Protein AF-A0A7C3K0J5-F1 (afdb_monomer)

Radius of gyration: 33.79 Å; Cα contacts (8 Å, |Δi|>4): 177; chains: 1; bounding box: 86×50×127 Å

Secondary structure (DSSP, 8-state):
-------------PPP---------PPPPP----PPP----SS---EEEEEEEEEEEEE-TTSBEEEEEEEEEEEEE----GGGGGS-HHHHHHHHHHHHHHHHHHHHHHHHHHHHHHHHHHHHTT-BHHHHHHHHHHHHHHHHHHHHHHHHHHTTTGGGT----TT-PPP------

Solvent-accessible surface area (backbone atoms only — not comparable to full-atom values): 11100 Å² total; per-residue (Å²): 139,88,82,86,82,87,87,84,83,87,78,88,77,79,76,85,85,74,85,75,88,80,77,77,88,69,84,77,76,84,79,87,77,67,85,80,79,90,82,80,75,100,74,69,71,65,46,33,21,69,43,77,68,37,71,51,68,43,60,45,101,83,45,28,23,49,63,53,48,73,46,63,48,74,49,74,49,71,76,80,65,86,66,46,84,81,44,50,70,54,48,38,51,49,51,48,53,19,52,52,28,41,52,51,47,26,50,48,34,27,50,52,39,54,53,45,56,61,48,43,41,61,71,54,40,69,33,45,59,88,51,43,65,61,53,49,52,51,48,56,46,55,48,50,53,56,48,52,51,51,32,65,74,24,58,69,29,43,80,62,47,40,55,79,76,84,79,64,59,66,80,80,78,80,78,82,129

pLDDT: mean 79.66, std 25.35, range [28.72, 98.56]

Sequence (177 aa):
MAAHARGPRRRRRRRASRQSDSPAAQPREPTRHGPAPLAEGPGSRARGGAENIQYDYSTNSRGIATPVEITAVLFTELPVWPARASQPPAVRQEWDRMLAALRAHENRHVQIARSRLSAMETALRGLPAGDFAAAWEEQMTALREAQDAYDDETDHGQNEGVSLDLSVVPEETEDEE

Structure (mmCIF, N/CA/C/O backbone):
data_AF-A0A7C3K0J5-F1
#
_entry.id   AF-A0A7C3K0J5-F1
#
loop_
_atom_site.group_PDB
_atom_site.id
_atom_site.type_symbol
_atom_site.label_atom_id
_atom_site.label_alt_id
_atom_site.label_comp_id
_atom_site.label_asym_id
_atom_site.label_entity_id
_atom_site.label_seq_id
_atom_site.pdbx_PDB_ins_code
_atom_site.Cartn_x
_atom_site.Cartn_y
_atom_site.Cartn_z
_atom_site.occupancy
_atom_site.B_iso_or_equiv
_atom_site.auth_seq_id
_atom_site.auth_comp_id
_atom_site.auth_asym_id
_atom_site.auth_atom_id
_atom_site.pdbx_PDB_model_num
ATOM 1 N N . MET A 1 1 ? 51.211 25.882 -80.554 1.00 41.12 1 MET A N 1
ATOM 2 C CA . MET A 1 1 ? 51.634 27.297 -80.634 1.00 41.12 1 MET A CA 1
ATOM 3 C C . MET A 1 1 ? 51.382 27.950 -79.287 1.00 41.12 1 MET A C 1
ATOM 5 O O . MET A 1 1 ? 50.313 27.765 -78.725 1.00 41.12 1 MET A O 1
ATOM 9 N N . ALA A 1 2 ? 52.420 28.577 -78.744 1.00 40.72 2 ALA A N 1
ATOM 10 C CA . ALA A 1 2 ? 52.528 29.073 -77.377 1.00 40.72 2 ALA A CA 1
ATOM 11 C C . ALA A 1 2 ? 52.082 30.538 -77.245 1.00 40.72 2 ALA A C 1
ATOM 13 O O . ALA A 1 2 ? 52.251 31.300 -78.190 1.00 40.72 2 ALA A O 1
ATOM 14 N N . ALA A 1 3 ? 51.667 30.941 -76.039 1.00 41.22 3 ALA A N 1
ATOM 15 C CA . ALA A 1 3 ? 52.059 32.227 -75.457 1.00 41.22 3 ALA A CA 1
ATOM 16 C C . ALA A 1 3 ? 51.957 32.197 -73.915 1.00 41.22 3 ALA A C 1
ATOM 18 O O . ALA A 1 3 ? 50.893 31.980 -73.340 1.00 41.22 3 ALA A O 1
ATOM 19 N N . HIS A 1 4 ? 53.109 32.408 -73.271 1.00 35.31 4 HIS A N 1
ATOM 20 C CA . HIS A 1 4 ? 53.315 32.807 -71.870 1.00 35.31 4 HIS A CA 1
ATOM 21 C C . HIS A 1 4 ? 52.676 34.198 -71.599 1.00 35.31 4 HIS A C 1
ATOM 23 O O . HIS A 1 4 ? 52.467 34.948 -72.541 1.00 35.31 4 HIS A O 1
ATOM 29 N N . ALA A 1 5 ? 52.368 34.658 -70.374 1.00 41.88 5 ALA A N 1
ATOM 30 C CA . ALA A 1 5 ? 53.316 34.875 -69.279 1.00 41.88 5 ALA A CA 1
ATOM 31 C C . ALA A 1 5 ? 52.679 35.378 -67.952 1.00 41.88 5 ALA A C 1
ATOM 33 O O . ALA A 1 5 ? 51.797 36.225 -67.958 1.00 41.88 5 ALA A O 1
ATOM 34 N N . ARG A 1 6 ? 53.298 34.924 -66.844 1.00 37.06 6 ARG A N 1
ATOM 35 C CA . ARG A 1 6 ? 53.686 35.626 -65.588 1.00 37.06 6 ARG A CA 1
ATOM 36 C C . ARG A 1 6 ? 52.613 36.232 -64.653 1.00 37.06 6 ARG A C 1
ATOM 38 O O . ARG A 1 6 ? 51.914 37.178 -64.976 1.00 37.06 6 ARG A O 1
ATOM 45 N N . GLY A 1 7 ? 52.612 35.730 -63.408 1.00 39.66 7 GLY A N 1
ATOM 46 C CA . GLY A 1 7 ? 51.862 36.263 -62.256 1.00 39.66 7 GLY A CA 1
ATOM 47 C C . GLY A 1 7 ? 52.508 37.473 -61.559 1.00 39.66 7 GLY A C 1
ATOM 48 O O . GLY A 1 7 ? 53.563 37.944 -61.985 1.00 39.66 7 GLY A O 1
ATOM 49 N N . PRO A 1 8 ? 51.936 37.920 -60.420 1.00 47.56 8 PRO A N 1
ATOM 50 C CA . PRO A 1 8 ? 52.692 37.788 -59.170 1.00 47.56 8 PRO A CA 1
ATOM 51 C C . PRO A 1 8 ? 51.873 37.445 -57.900 1.00 47.56 8 PRO A C 1
ATOM 53 O O . PRO A 1 8 ? 50.763 37.900 -57.661 1.00 47.56 8 PRO A O 1
ATOM 56 N N . ARG A 1 9 ? 52.533 36.638 -57.059 1.00 45.34 9 ARG A N 1
ATOM 57 C CA . ARG A 1 9 ? 52.664 36.659 -55.585 1.00 45.34 9 ARG A CA 1
ATOM 58 C C . ARG A 1 9 ? 51.489 37.114 -54.687 1.00 45.34 9 ARG A C 1
ATOM 60 O O . ARG A 1 9 ? 51.269 38.289 -54.436 1.00 45.34 9 ARG A O 1
ATOM 67 N N . ARG A 1 10 ? 50.946 36.098 -53.999 1.00 46.69 10 ARG A N 1
ATOM 68 C CA . ARG A 1 10 ? 50.694 35.981 -52.541 1.00 46.69 10 ARG A CA 1
ATOM 69 C C . ARG A 1 10 ? 50.080 37.193 -51.814 1.00 46.69 10 ARG A C 1
ATOM 71 O O . ARG A 1 10 ? 50.790 38.052 -51.305 1.00 46.69 10 ARG A O 1
ATOM 78 N N . ARG A 1 11 ? 48.787 37.074 -51.494 1.00 44.97 11 ARG A N 1
ATOM 79 C CA . ARG A 1 11 ? 48.241 37.516 -50.199 1.00 44.97 11 ARG A CA 1
ATOM 80 C C . ARG A 1 11 ? 47.653 36.315 -49.465 1.00 44.97 11 ARG A C 1
ATOM 82 O O . ARG A 1 11 ? 46.707 35.687 -49.928 1.00 44.97 11 ARG A O 1
ATOM 89 N N . ARG A 1 12 ? 48.259 35.984 -48.321 1.00 49.62 12 ARG A N 1
ATOM 90 C CA . ARG A 1 12 ? 47.748 35.008 -47.354 1.00 49.62 12 ARG A CA 1
ATOM 91 C C . ARG A 1 12 ? 46.368 35.477 -46.885 1.00 49.62 12 ARG A C 1
ATOM 93 O O . ARG A 1 12 ? 46.281 36.427 -46.115 1.00 49.62 12 ARG A O 1
ATOM 100 N N . ARG A 1 13 ? 45.298 34.810 -47.318 1.00 43.09 13 ARG A N 1
ATOM 101 C CA . ARG A 1 13 ? 44.004 34.885 -46.634 1.00 43.09 13 ARG A CA 1
ATOM 102 C C . ARG A 1 13 ? 44.042 33.870 -45.497 1.00 43.09 13 ARG A C 1
ATOM 104 O O . ARG A 1 13 ? 43.945 32.669 -45.731 1.00 43.09 13 ARG A O 1
ATOM 111 N N . ARG A 1 14 ? 44.270 34.357 -44.274 1.00 42.47 14 ARG A N 1
ATOM 112 C CA . ARG A 1 14 ? 44.006 33.583 -43.058 1.00 42.47 14 ARG A CA 1
ATOM 113 C C . ARG A 1 14 ? 42.511 33.272 -43.045 1.00 42.47 14 ARG A C 1
ATOM 115 O O . ARG A 1 14 ? 41.685 34.180 -43.071 1.00 42.47 14 ARG A O 1
ATOM 122 N N . ARG A 1 15 ? 42.199 31.981 -43.097 1.00 42.47 15 ARG A N 1
ATOM 123 C CA . ARG A 1 15 ? 40.854 31.429 -42.964 1.00 42.47 15 ARG A CA 1
ATOM 124 C C . ARG A 1 15 ? 40.365 31.754 -41.551 1.00 42.47 15 ARG A C 1
ATOM 126 O O . ARG A 1 15 ? 41.100 31.537 -40.591 1.00 42.47 15 ARG A O 1
ATOM 133 N N . ALA A 1 16 ? 39.166 32.313 -41.451 1.00 38.94 16 ALA A N 1
ATOM 134 C CA . ALA A 1 16 ? 38.479 32.510 -40.187 1.00 38.94 16 ALA A CA 1
ATOM 135 C C . ALA A 1 16 ? 38.228 31.139 -39.536 1.00 38.94 16 ALA A C 1
ATOM 137 O O . ALA A 1 16 ? 37.520 30.311 -40.113 1.00 38.94 16 ALA A O 1
ATOM 138 N N . SER A 1 17 ? 38.821 30.900 -38.364 1.00 40.28 17 SER A N 1
ATOM 139 C CA . SER A 1 17 ? 38.376 29.848 -37.450 1.00 40.28 17 SER A CA 1
ATOM 140 C C . SER A 1 17 ? 37.109 30.344 -36.765 1.00 40.28 17 SER A C 1
ATOM 142 O O . SER A 1 17 ? 37.147 31.276 -35.966 1.00 40.28 17 SER A O 1
ATOM 144 N N . ARG A 1 18 ? 35.982 29.742 -37.135 1.00 38.06 18 ARG A N 1
ATOM 145 C CA . ARG A 1 18 ? 34.737 29.768 -36.371 1.00 38.06 18 ARG A CA 1
ATOM 146 C C . ARG A 1 18 ? 34.776 28.624 -35.362 1.00 38.06 18 ARG A C 1
ATOM 148 O O . ARG A 1 18 ? 35.111 27.525 -35.784 1.00 38.06 18 ARG A O 1
ATOM 155 N N . GLN A 1 19 ? 34.338 28.930 -34.135 1.00 33.34 19 GLN A N 1
ATOM 156 C CA . GLN A 1 19 ? 33.714 28.035 -33.142 1.00 33.34 19 GLN A CA 1
ATOM 157 C C . GLN A 1 19 ? 34.581 26.843 -32.663 1.00 33.34 19 GLN A C 1
ATOM 159 O O . GLN A 1 19 ? 35.143 26.105 -33.454 1.00 33.34 19 GLN A O 1
ATOM 164 N N . SER A 1 20 ? 34.790 26.595 -31.372 1.00 34.25 20 SER A N 1
ATOM 165 C CA . SER A 1 20 ? 33.908 26.818 -30.227 1.00 34.25 20 SER A CA 1
ATOM 166 C C . SER A 1 20 ? 34.751 26.913 -28.959 1.00 34.25 20 SER A C 1
ATOM 168 O O . SER A 1 20 ? 35.630 26.080 -28.736 1.00 34.25 20 SER A O 1
ATOM 170 N N . ASP A 1 21 ? 34.448 27.903 -28.129 1.00 37.62 21 ASP A N 1
ATOM 171 C CA . ASP A 1 21 ? 34.752 27.869 -26.702 1.00 37.62 21 ASP A CA 1
ATOM 172 C C . ASP A 1 21 ? 34.154 26.581 -26.112 1.00 37.62 21 ASP A C 1
ATOM 174 O O . ASP A 1 21 ? 32.990 26.266 -26.373 1.00 37.62 21 ASP A O 1
ATOM 178 N N . SER A 1 22 ? 34.949 25.815 -25.367 1.00 40.41 22 SER A N 1
ATOM 179 C CA . SER A 1 22 ? 34.449 24.703 -24.555 1.00 40.41 22 SER A CA 1
ATOM 180 C C . SER A 1 22 ? 34.084 25.250 -23.180 1.00 40.41 22 SER A C 1
ATOM 182 O O . SER A 1 22 ? 34.998 25.549 -22.411 1.00 40.41 22 SER A O 1
ATOM 184 N N . PRO A 1 23 ? 32.800 25.366 -22.810 1.00 35.72 23 PRO A N 1
ATOM 185 C CA . PRO A 1 23 ? 32.460 25.456 -21.407 1.00 35.72 23 PRO A CA 1
ATOM 186 C C . PRO A 1 23 ? 32.609 24.066 -20.781 1.00 35.72 23 PRO A C 1
ATOM 188 O O . PRO A 1 23 ? 32.187 23.054 -21.345 1.00 35.72 23 PRO A O 1
ATOM 191 N N . ALA A 1 24 ? 33.250 24.043 -19.615 1.00 38.94 24 ALA A N 1
ATOM 192 C CA . ALA A 1 24 ? 33.389 22.888 -18.746 1.00 38.94 24 ALA A CA 1
ATOM 193 C C . ALA A 1 24 ? 32.076 22.092 -18.643 1.00 38.94 24 ALA A C 1
ATOM 195 O O . ALA A 1 24 ? 31.007 22.667 -18.426 1.00 38.94 24 ALA A O 1
ATOM 196 N N . ALA A 1 25 ? 32.167 20.767 -18.773 1.00 35.47 25 ALA A N 1
ATOM 197 C CA . ALA A 1 25 ? 31.068 19.871 -18.454 1.00 35.47 25 ALA A CA 1
ATOM 198 C C . ALA A 1 25 ? 30.779 19.977 -16.950 1.00 35.47 25 ALA A C 1
ATOM 200 O O . ALA A 1 25 ? 31.495 19.415 -16.124 1.00 35.47 25 ALA A O 1
ATOM 201 N N . GLN A 1 26 ? 29.757 20.754 -16.602 1.00 35.84 26 GLN A N 1
ATOM 202 C CA . GLN A 1 26 ? 29.168 20.744 -15.270 1.00 35.84 26 GLN A CA 1
ATOM 203 C C . GLN A 1 26 ? 28.413 19.416 -15.081 1.00 35.84 26 GLN A C 1
ATOM 205 O O . GLN A 1 26 ? 27.812 18.926 -16.047 1.00 35.84 26 GLN A O 1
ATOM 210 N N . PRO A 1 27 ? 28.438 18.811 -13.881 1.00 34.88 27 PRO A N 1
ATOM 211 C CA . PRO A 1 27 ? 27.634 17.631 -13.595 1.00 34.88 27 PRO A CA 1
ATOM 212 C C . PRO A 1 27 ? 26.155 17.988 -13.778 1.00 34.88 27 PRO A C 1
ATOM 214 O O . PRO A 1 27 ? 25.674 18.971 -13.217 1.00 34.88 27 PRO A O 1
ATOM 217 N N . ARG A 1 28 ? 25.451 17.227 -14.620 1.00 37.12 28 ARG A N 1
ATOM 218 C CA . ARG A 1 28 ? 24.012 17.407 -14.826 1.00 37.12 28 ARG A CA 1
ATOM 219 C C . ARG A 1 28 ? 23.288 16.939 -13.570 1.00 37.12 28 ARG A C 1
ATOM 221 O O . ARG A 1 28 ? 23.504 15.816 -13.125 1.00 37.12 28 ARG A O 1
ATOM 228 N N . GLU A 1 29 ? 22.467 17.818 -13.013 1.00 32.41 29 GLU A N 1
ATOM 229 C CA . GLU A 1 29 ? 21.593 17.527 -11.881 1.00 32.41 29 GLU A CA 1
ATOM 230 C C . GLU A 1 29 ? 20.663 16.338 -12.202 1.00 32.41 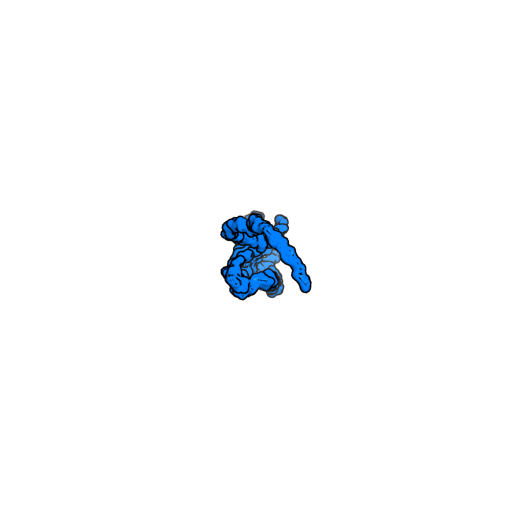29 GLU A C 1
ATOM 232 O O . GLU A 1 29 ? 20.193 16.229 -13.343 1.00 32.41 29 GLU A O 1
ATOM 237 N N . PRO A 1 30 ? 20.381 15.443 -11.234 1.00 35.28 30 PRO A N 1
ATOM 238 C CA . PRO A 1 30 ? 19.416 14.368 -11.428 1.00 35.28 30 PRO A CA 1
ATOM 239 C C . PRO A 1 30 ? 18.037 14.982 -11.679 1.00 35.28 30 PRO A C 1
ATOM 241 O O . PRO A 1 30 ? 17.509 15.755 -10.876 1.00 35.28 30 PRO A O 1
ATOM 244 N N . THR A 1 31 ? 17.466 14.681 -12.844 1.00 35.53 31 THR A N 1
ATOM 245 C CA . THR A 1 31 ? 16.148 15.184 -13.225 1.00 35.53 31 THR A CA 1
ATOM 246 C C . THR A 1 31 ? 15.093 14.393 -12.456 1.00 35.53 31 THR A C 1
ATOM 248 O O . THR A 1 31 ? 14.833 13.235 -12.765 1.00 35.53 31 THR A O 1
ATOM 251 N N . ARG A 1 32 ? 14.505 15.012 -11.426 1.00 33.41 32 ARG A N 1
ATOM 252 C CA . ARG A 1 32 ? 13.401 14.435 -10.649 1.00 33.41 32 ARG A CA 1
ATOM 253 C C . ARG A 1 32 ? 12.152 14.338 -11.527 1.00 33.41 32 ARG A C 1
ATOM 255 O O . ARG A 1 32 ? 11.532 15.353 -11.837 1.00 33.41 32 ARG A O 1
ATOM 262 N N . HIS A 1 33 ? 11.776 13.122 -11.902 1.00 36.66 33 HIS A N 1
ATOM 263 C CA . HIS A 1 33 ? 10.516 12.823 -12.576 1.00 36.66 33 HIS A CA 1
ATOM 264 C C . HIS A 1 33 ? 9.710 11.864 -11.694 1.00 36.66 33 HIS A C 1
ATOM 266 O O . HIS A 1 33 ? 9.935 10.661 -11.723 1.00 36.66 33 HIS A O 1
ATOM 272 N N . GLY A 1 34 ? 8.791 12.397 -10.888 1.00 31.36 34 GLY A N 1
ATOM 273 C CA . GLY A 1 34 ? 7.860 11.603 -10.084 1.00 31.36 34 GLY A CA 1
ATOM 274 C C . GLY A 1 34 ? 6.475 12.259 -10.070 1.00 31.36 34 GLY A C 1
ATOM 275 O O . GLY A 1 34 ? 6.407 13.489 -9.980 1.00 31.36 34 GLY A O 1
ATOM 276 N N . PRO A 1 35 ? 5.379 11.494 -10.216 1.00 37.28 35 PRO A N 1
ATOM 277 C CA . PRO A 1 35 ? 4.027 12.042 -10.175 1.00 37.28 35 PRO A CA 1
ATOM 278 C C . PRO A 1 35 ? 3.641 12.518 -8.763 1.00 37.28 35 PRO A C 1
ATOM 280 O O . PRO A 1 35 ? 4.130 12.007 -7.758 1.00 37.28 35 PRO A O 1
ATOM 283 N N . ALA A 1 36 ? 2.753 13.515 -8.705 1.00 31.11 36 ALA A N 1
ATOM 284 C CA . ALA A 1 36 ? 2.212 14.082 -7.471 1.00 31.11 36 ALA A CA 1
ATOM 285 C C . ALA A 1 36 ? 1.309 13.078 -6.716 1.00 31.11 36 ALA A C 1
ATOM 287 O O . ALA A 1 36 ? 0.621 12.286 -7.367 1.00 31.11 36 ALA A O 1
ATOM 288 N N . PRO A 1 37 ? 1.261 13.115 -5.369 1.00 38.16 37 PRO A N 1
ATOM 289 C CA . PRO A 1 37 ? 0.367 12.261 -4.596 1.00 38.16 37 PRO A CA 1
ATOM 290 C C . PRO A 1 37 ? -1.103 12.657 -4.806 1.00 38.16 37 PRO A C 1
ATOM 292 O O . PRO A 1 37 ? -1.454 13.838 -4.836 1.00 38.16 37 PRO A O 1
ATOM 295 N N . LEU A 1 38 ? -1.956 11.640 -4.945 1.00 34.22 38 LEU A N 1
ATOM 296 C CA . LEU A 1 38 ? -3.413 11.759 -4.965 1.00 34.22 38 LEU A CA 1
ATOM 297 C C . LEU A 1 38 ? -3.889 12.217 -3.577 1.00 34.22 38 LEU A C 1
ATOM 299 O O . LEU A 1 38 ? -3.802 11.458 -2.614 1.00 34.22 38 LEU A O 1
ATOM 303 N N . ALA A 1 39 ? -4.361 13.457 -3.472 1.00 32.09 39 ALA A N 1
ATOM 304 C CA . ALA A 1 39 ? -4.937 14.019 -2.253 1.00 32.09 39 ALA A CA 1
ATOM 305 C C . ALA A 1 39 ? -6.463 13.853 -2.262 1.00 32.09 39 ALA A C 1
ATOM 307 O O . ALA A 1 39 ? -7.103 14.338 -3.187 1.00 32.09 39 ALA A O 1
ATOM 308 N N . GLU A 1 40 ? -7.057 13.249 -1.227 1.00 37.81 40 GLU A N 1
ATOM 309 C CA . GLU A 1 40 ? -8.521 13.156 -1.090 1.00 37.81 40 GLU A CA 1
ATOM 310 C C . GLU A 1 40 ? -8.967 13.311 0.386 1.00 37.81 40 GLU A C 1
ATOM 312 O O . GLU A 1 40 ? -8.727 12.431 1.202 1.00 37.81 40 GLU A O 1
ATOM 317 N N . GLY A 1 41 ? -9.595 14.462 0.683 1.00 28.72 41 GLY A N 1
ATOM 318 C CA . GLY A 1 41 ? -10.701 14.772 1.624 1.00 28.72 41 GLY A CA 1
ATOM 319 C C . GLY A 1 41 ? -10.826 14.214 3.070 1.00 28.72 41 GLY A C 1
ATOM 320 O O . GLY A 1 41 ? -10.449 13.088 3.369 1.00 28.72 41 GLY A O 1
ATOM 321 N N . PRO A 1 42 ? -11.479 1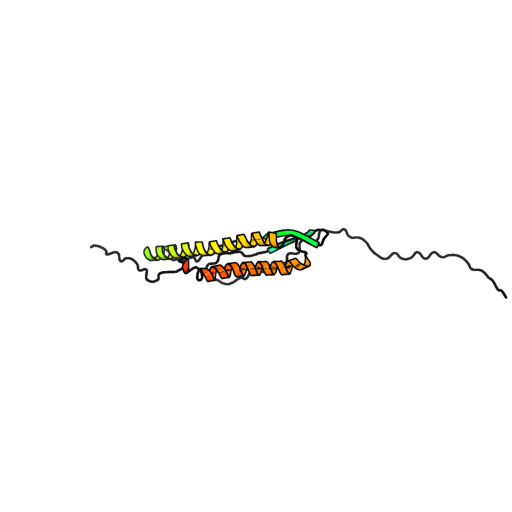4.968 3.992 1.00 35.81 42 PRO A N 1
ATOM 322 C CA . PRO A 1 42 ? -11.705 14.554 5.377 1.00 35.81 42 PRO A CA 1
ATOM 323 C C . PRO A 1 42 ? -12.861 13.548 5.481 1.00 35.81 42 PRO A C 1
ATOM 325 O O . PRO A 1 42 ? -14.039 13.901 5.500 1.00 35.81 42 PRO A O 1
ATOM 328 N N . GLY A 1 43 ? -12.479 12.280 5.561 1.00 41.72 43 GLY A N 1
ATOM 329 C CA . GLY A 1 43 ? -13.346 11.129 5.800 1.00 41.72 43 GLY A CA 1
ATOM 330 C C . GLY A 1 43 ? -12.563 9.826 5.661 1.00 41.72 43 GLY A C 1
ATOM 331 O O . GLY A 1 43 ? -13.099 8.865 5.114 1.00 41.72 43 GLY A O 1
ATOM 332 N N . SER A 1 44 ? -11.279 9.835 6.058 1.00 48.78 44 SER A N 1
ATOM 333 C CA . SER A 1 44 ? -10.309 8.790 5.724 1.00 48.78 44 SER A CA 1
ATOM 334 C C . SER A 1 44 ? -10.845 7.403 6.057 1.00 48.78 44 SER A C 1
ATOM 336 O O . SER A 1 44 ? -11.033 7.049 7.223 1.00 48.78 44 SER A O 1
ATOM 338 N N . ARG A 1 45 ? -11.054 6.608 5.003 1.00 66.19 45 ARG A N 1
ATOM 339 C CA . ARG A 1 45 ? -11.013 5.149 5.103 1.00 66.19 45 ARG A CA 1
ATOM 340 C C . ARG A 1 45 ? -9.649 4.776 5.689 1.00 66.19 45 ARG A C 1
ATOM 342 O O . ARG A 1 45 ? -8.665 5.459 5.401 1.00 66.19 45 ARG A O 1
ATOM 349 N N . ALA A 1 46 ? -9.598 3.736 6.519 1.00 82.06 46 ALA A N 1
ATOM 350 C CA . ALA A 1 46 ? -8.308 3.173 6.898 1.00 82.06 46 ALA A CA 1
ATOM 351 C C . ALA A 1 46 ? -7.520 2.793 5.643 1.00 82.06 46 ALA A C 1
ATOM 353 O O . ALA A 1 46 ? -8.107 2.446 4.615 1.00 82.06 46 ALA A O 1
ATOM 354 N N . ARG A 1 47 ? -6.202 2.963 5.726 1.00 91.88 47 ARG A N 1
ATOM 355 C CA . ARG A 1 47 ? -5.288 2.636 4.639 1.00 91.88 47 ARG A CA 1
ATOM 356 C C . ARG A 1 47 ? -3.900 2.360 5.186 1.00 91.88 47 ARG A C 1
ATOM 358 O O . ARG A 1 47 ? -3.327 3.188 5.892 1.00 91.88 47 ARG A O 1
ATOM 365 N N . GLY A 1 48 ? -3.320 1.248 4.779 1.00 93.62 48 GLY A N 1
ATOM 366 C CA . GLY A 1 48 ? -1.901 0.956 4.846 1.00 93.62 48 GLY A CA 1
ATOM 367 C C . GLY A 1 48 ? -1.301 0.852 3.451 1.00 93.62 48 GLY A C 1
ATOM 368 O O . GLY A 1 48 ? -2.000 0.604 2.475 1.00 93.62 48 GLY A O 1
ATOM 369 N N . GLY A 1 49 ? 0.009 1.049 3.342 1.00 96.62 49 GLY A N 1
ATOM 370 C CA . GLY A 1 49 ? 0.721 0.823 2.087 1.00 96.62 49 GLY A CA 1
ATOM 371 C C . GLY A 1 49 ? 1.951 1.703 1.929 1.00 96.62 49 GLY A C 1
ATOM 372 O O . GLY A 1 49 ? 2.711 1.919 2.878 1.00 96.62 49 GLY A O 1
ATOM 373 N N . ALA A 1 50 ? 2.161 2.175 0.701 1.00 97.12 50 ALA A N 1
ATOM 374 C CA . ALA A 1 50 ? 3.270 3.040 0.325 1.00 97.12 50 ALA A CA 1
ATOM 375 C C . ALA A 1 50 ? 2.797 4.222 -0.528 1.00 97.12 50 ALA A C 1
ATOM 377 O O . ALA A 1 50 ? 1.977 4.065 -1.429 1.00 97.12 50 ALA A O 1
ATOM 378 N N . GLU A 1 51 ? 3.360 5.398 -0.274 1.00 95.75 51 GLU A N 1
ATOM 379 C CA . GLU A 1 51 ? 3.118 6.621 -1.037 1.00 95.75 51 GLU A CA 1
ATOM 380 C C . GLU A 1 51 ? 4.431 7.343 -1.351 1.00 95.75 51 GLU A C 1
ATOM 382 O O . GLU A 1 51 ? 5.505 6.963 -0.875 1.00 95.75 51 GLU A O 1
ATOM 387 N N . ASN A 1 52 ? 4.346 8.399 -2.167 1.00 96.56 52 ASN A N 1
ATOM 388 C CA . ASN A 1 52 ? 5.501 9.194 -2.593 1.00 96.56 52 ASN A CA 1
ATOM 389 C C . ASN A 1 52 ? 6.634 8.329 -3.179 1.00 96.56 52 ASN A C 1
ATOM 391 O O . ASN A 1 52 ? 7.813 8.661 -3.034 1.00 96.56 52 ASN A O 1
ATOM 395 N N . ILE A 1 53 ? 6.248 7.220 -3.824 1.00 97.50 53 ILE A N 1
ATOM 396 C CA . ILE A 1 53 ? 7.148 6.241 -4.425 1.00 97.50 53 ILE A CA 1
ATOM 397 C C . ILE A 1 53 ? 7.865 6.904 -5.602 1.00 97.50 53 ILE A C 1
ATOM 399 O O . ILE A 1 53 ? 7.241 7.339 -6.570 1.00 97.50 53 ILE A O 1
ATOM 403 N N . GLN A 1 54 ? 9.182 6.980 -5.501 1.00 96.75 54 GLN A N 1
ATOM 404 C CA . GLN A 1 54 ? 10.072 7.613 -6.462 1.00 96.75 54 GLN A CA 1
ATOM 405 C C . GLN A 1 54 ? 11.244 6.685 -6.750 1.00 96.75 54 GLN A C 1
ATOM 407 O O . GLN A 1 54 ? 11.650 5.904 -5.887 1.00 96.75 54 GLN A O 1
ATOM 412 N N . TYR A 1 55 ? 11.816 6.818 -7.942 1.00 96.81 55 TYR A N 1
ATOM 413 C CA . TYR A 1 55 ? 13.074 6.179 -8.291 1.00 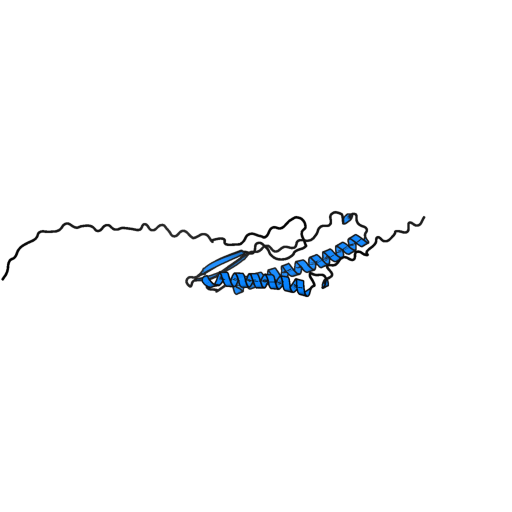96.81 55 TYR A CA 1
ATOM 414 C C . TYR A 1 55 ? 14.121 7.217 -8.690 1.00 96.81 55 TYR A C 1
ATOM 416 O O . TYR A 1 55 ? 13.793 8.294 -9.190 1.00 96.81 55 TYR A O 1
ATOM 424 N N . ASP A 1 56 ? 15.384 6.848 -8.520 1.00 96.88 56 ASP A N 1
ATOM 425 C CA . ASP A 1 56 ? 16.522 7.500 -9.156 1.00 96.88 56 ASP A CA 1
ATOM 426 C C . ASP A 1 56 ? 17.449 6.434 -9.748 1.00 96.88 56 ASP A C 1
ATOM 428 O O . ASP A 1 56 ? 17.541 5.313 -9.240 1.00 96.88 56 ASP A O 1
ATOM 432 N N . TYR A 1 57 ? 18.120 6.757 -10.850 1.00 97.56 57 TYR A N 1
ATOM 433 C CA . TYR A 1 57 ? 19.154 5.895 -11.407 1.00 97.56 57 TYR A CA 1
ATOM 434 C C . TYR A 1 57 ? 20.174 6.686 -12.222 1.00 97.56 57 TYR A C 1
ATOM 436 O O . TYR A 1 57 ? 19.886 7.723 -12.817 1.00 97.56 57 TYR A O 1
ATOM 444 N N . SER A 1 58 ? 21.381 6.131 -12.328 1.00 96.94 58 SER A N 1
ATOM 445 C CA . SER A 1 58 ? 22.379 6.585 -13.303 1.00 96.94 58 SER A CA 1
ATOM 446 C C . SER A 1 58 ? 22.699 5.479 -14.299 1.00 96.94 58 SER A C 1
ATOM 448 O O . SER A 1 58 ? 22.315 4.329 -14.099 1.00 96.94 58 SER A O 1
ATOM 450 N N . THR A 1 59 ? 23.385 5.808 -15.394 1.00 97.88 59 THR A N 1
ATOM 451 C CA . THR A 1 59 ? 23.784 4.812 -16.394 1.00 97.88 59 THR A CA 1
ATOM 452 C C . THR A 1 59 ? 25.293 4.656 -16.455 1.00 97.88 59 THR A C 1
ATOM 454 O O . THR A 1 59 ? 26.043 5.625 -16.349 1.00 97.88 59 THR A O 1
ATOM 457 N N . ASN A 1 60 ? 25.754 3.423 -16.661 1.00 96.88 60 ASN 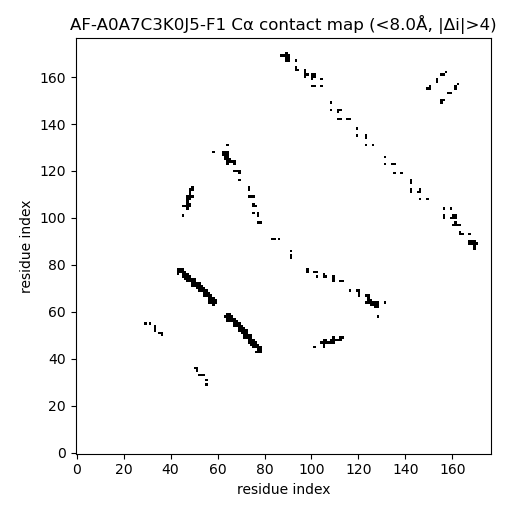A N 1
ATOM 458 C CA . ASN A 1 60 ? 27.152 3.186 -17.010 1.00 96.88 60 ASN A CA 1
ATOM 459 C C . ASN A 1 60 ? 27.424 3.531 -18.490 1.00 96.88 60 ASN A C 1
ATOM 461 O O . ASN A 1 60 ? 26.520 3.881 -19.248 1.00 96.88 60 ASN A O 1
ATOM 465 N N . SER A 1 61 ? 28.673 3.374 -18.940 1.00 96.44 61 SER A N 1
ATOM 466 C CA . SER A 1 61 ? 29.096 3.684 -20.320 1.00 96.44 61 SER A CA 1
ATOM 467 C C . SER A 1 61 ? 28.372 2.895 -21.421 1.00 96.44 61 SER A C 1
ATOM 469 O O . SER A 1 61 ? 28.490 3.246 -22.593 1.00 96.44 61 SER A O 1
ATOM 471 N N . ARG A 1 62 ? 27.625 1.842 -21.068 1.00 96.06 62 ARG A N 1
ATOM 472 C CA . ARG A 1 62 ? 26.800 1.042 -21.984 1.00 96.06 62 ARG A CA 1
ATOM 473 C C . ARG A 1 62 ? 25.322 1.451 -21.974 1.00 96.06 62 ARG A C 1
ATOM 475 O O . ARG A 1 62 ? 24.516 0.763 -22.587 1.00 96.06 62 ARG A O 1
ATOM 482 N N . GLY A 1 63 ? 24.954 2.531 -21.279 1.00 96.81 63 GLY A N 1
ATOM 483 C CA . GLY A 1 63 ? 23.563 2.987 -21.171 1.00 96.81 63 GLY A CA 1
ATOM 484 C C . GLY A 1 63 ? 22.694 2.111 -20.262 1.00 96.81 63 GLY A C 1
ATOM 485 O O . GLY A 1 63 ? 21.472 2.122 -20.387 1.00 96.81 63 GLY A O 1
ATOM 486 N N . ILE A 1 64 ? 23.319 1.338 -19.370 1.00 97.81 64 ILE A N 1
ATOM 487 C CA . ILE A 1 64 ? 22.643 0.420 -18.448 1.00 97.81 64 ILE A CA 1
ATOM 488 C C . ILE A 1 64 ? 22.444 1.094 -17.091 1.00 97.81 64 ILE A C 1
ATOM 490 O O . ILE A 1 64 ? 23.419 1.608 -16.537 1.00 97.81 64 ILE A O 1
ATOM 494 N N . ALA A 1 65 ? 21.223 1.046 -16.555 1.00 97.25 65 ALA A N 1
ATOM 495 C CA . ALA A 1 65 ? 20.828 1.621 -15.274 1.00 97.25 65 ALA A CA 1
ATOM 496 C C . ALA A 1 65 ? 21.522 0.918 -14.092 1.00 97.25 65 ALA A C 1
ATOM 498 O O . ALA A 1 65 ? 21.271 -0.256 -13.808 1.00 97.25 65 ALA A O 1
ATOM 499 N N . THR A 1 66 ? 22.439 1.626 -13.428 1.00 96.50 66 THR A N 1
ATOM 500 C CA . THR A 1 66 ? 23.124 1.200 -12.201 1.00 96.50 66 THR A CA 1
ATOM 501 C C . THR A 1 66 ? 23.909 2.373 -11.570 1.00 96.50 66 THR A C 1
ATOM 503 O O . THR A 1 66 ? 24.751 2.950 -12.259 1.00 96.50 66 THR A O 1
ATOM 506 N N . PRO A 1 67 ? 23.740 2.693 -10.267 1.00 95.44 67 PRO A N 1
ATOM 507 C CA . PRO A 1 67 ? 22.763 2.121 -9.335 1.00 95.44 67 PRO A CA 1
ATOM 508 C C . PRO A 1 67 ? 21.327 2.556 -9.656 1.00 95.44 67 PRO A C 1
ATOM 510 O O . PRO A 1 67 ? 21.120 3.495 -10.423 1.00 95.44 67 PRO A O 1
ATOM 513 N N . VAL A 1 68 ? 20.371 1.833 -9.075 1.00 97.31 68 VAL A N 1
ATOM 514 C CA . VAL A 1 68 ? 18.945 2.174 -9.031 1.00 97.31 68 VAL A CA 1
ATOM 515 C C . VAL A 1 68 ? 18.578 2.307 -7.562 1.00 97.31 68 VAL A C 1
ATOM 517 O O . VAL A 1 68 ? 18.938 1.434 -6.775 1.00 97.31 68 VAL A O 1
ATOM 520 N N . GLU A 1 69 ? 17.887 3.379 -7.207 1.00 97.00 69 GLU A N 1
ATOM 521 C CA . GLU A 1 69 ? 17.406 3.654 -5.858 1.00 97.00 69 GLU A CA 1
ATOM 522 C C . GLU A 1 69 ? 15.895 3.861 -5.902 1.00 97.00 69 GLU A C 1
ATOM 524 O O . GLU A 1 69 ? 15.384 4.533 -6.797 1.00 97.00 69 GLU A O 1
ATOM 529 N N . ILE A 1 70 ? 15.175 3.291 -4.934 1.00 97.44 70 ILE A N 1
ATOM 530 C CA . ILE A 1 70 ? 13.731 3.477 -4.775 1.00 97.44 70 ILE A CA 1
ATOM 531 C C . ILE A 1 70 ? 13.476 4.052 -3.390 1.00 97.44 70 ILE A C 1
ATOM 533 O O . ILE A 1 70 ? 13.902 3.492 -2.382 1.00 97.44 70 ILE A O 1
ATOM 537 N N . THR A 1 71 ? 12.761 5.171 -3.340 1.00 97.62 71 THR A N 1
ATOM 538 C CA . THR A 1 71 ? 12.360 5.830 -2.096 1.00 97.62 71 THR A CA 1
ATOM 539 C C . THR A 1 71 ? 10.844 5.862 -2.007 1.00 97.62 71 THR A C 1
ATOM 541 O O . THR A 1 71 ? 10.175 6.190 -2.980 1.00 97.62 71 THR A O 1
ATOM 544 N N . ALA A 1 72 ? 10.297 5.539 -0.839 1.00 97.75 72 ALA A N 1
ATOM 545 C CA . ALA A 1 72 ? 8.866 5.600 -0.570 1.00 97.75 72 ALA A CA 1
ATOM 546 C C . ALA A 1 72 ? 8.611 5.903 0.910 1.00 97.75 72 ALA A C 1
ATOM 548 O O . ALA A 1 72 ? 9.450 5.608 1.766 1.00 97.75 72 ALA A O 1
ATOM 549 N N . VAL A 1 73 ? 7.431 6.437 1.213 1.00 98.00 73 VAL A N 1
ATOM 550 C CA . VAL A 1 73 ? 6.915 6.550 2.580 1.00 98.00 73 VAL A CA 1
ATOM 551 C C . VAL A 1 73 ? 5.969 5.383 2.821 1.00 98.00 73 VAL A C 1
ATOM 553 O O . VAL A 1 73 ? 4.985 5.226 2.105 1.00 98.00 73 VAL A O 1
ATOM 556 N N . LEU A 1 74 ? 6.273 4.554 3.819 1.00 97.62 74 LEU A N 1
ATOM 557 C CA . LEU A 1 74 ? 5.370 3.504 4.285 1.00 97.62 74 LEU A CA 1
ATOM 558 C C . LEU A 1 74 ? 4.494 4.053 5.406 1.00 97.62 74 LEU A C 1
ATOM 560 O O . LEU A 1 74 ? 5.017 4.690 6.323 1.00 97.62 74 LEU A O 1
ATOM 564 N N . PHE A 1 75 ? 3.194 3.781 5.361 1.00 96.75 75 PHE A N 1
ATOM 565 C CA . PHE A 1 75 ? 2.243 4.367 6.302 1.00 96.75 75 PHE A CA 1
ATOM 566 C C . PHE A 1 75 ? 1.100 3.414 6.651 1.00 96.75 75 PHE A C 1
ATOM 568 O O . PHE A 1 75 ? 0.784 2.506 5.887 1.00 96.75 75 PHE A O 1
ATOM 575 N N . THR A 1 76 ? 0.481 3.680 7.803 1.00 96.38 76 THR A N 1
ATOM 576 C CA . THR A 1 76 ? -0.775 3.078 8.258 1.00 96.38 76 THR A CA 1
ATOM 577 C C . THR A 1 76 ? -1.626 4.177 8.888 1.00 96.38 76 THR A C 1
ATOM 579 O O . THR A 1 76 ? -1.254 4.736 9.922 1.00 96.38 76 THR A O 1
ATOM 582 N N . GLU A 1 77 ? -2.772 4.465 8.289 1.00 94.75 77 GLU A N 1
ATOM 583 C CA . GLU A 1 77 ? -3.786 5.393 8.775 1.00 94.75 77 GLU A CA 1
ATOM 584 C C . GLU A 1 77 ? -5.004 4.615 9.265 1.00 94.75 77 GLU A C 1
ATOM 586 O O . GLU A 1 77 ? -5.469 3.679 8.616 1.00 94.75 77 GLU A O 1
ATOM 591 N N . LEU A 1 78 ? -5.524 4.997 10.430 1.00 94.69 78 LEU A N 1
ATOM 592 C CA . LEU A 1 78 ? -6.637 4.313 11.083 1.00 94.69 78 LEU A CA 1
ATOM 593 C C . LEU A 1 78 ? -7.697 5.315 11.529 1.00 94.69 78 LEU A C 1
ATOM 595 O O . LEU A 1 78 ? -7.354 6.451 11.876 1.00 94.69 78 LEU A O 1
ATOM 599 N N . PRO A 1 79 ? -8.973 4.899 11.587 1.00 92.19 79 PRO A N 1
ATOM 600 C CA . PRO A 1 79 ? -10.039 5.758 12.052 1.00 92.19 79 PRO A CA 1
ATOM 601 C C . PRO A 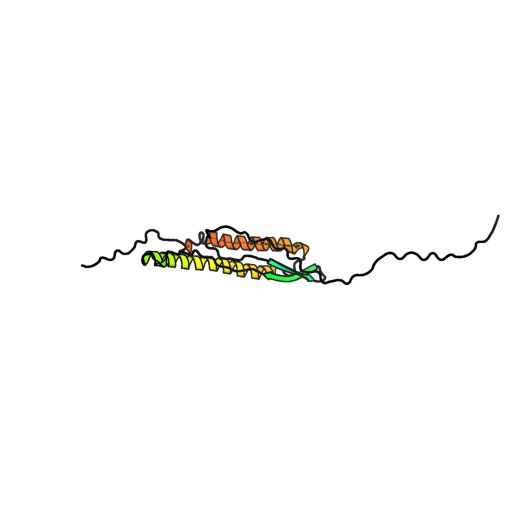1 79 ? -9.843 6.095 13.527 1.00 92.19 79 PRO A C 1
ATOM 603 O O . PRO A 1 79 ? -9.491 5.256 14.361 1.00 92.19 79 PRO A O 1
ATOM 606 N N . VAL A 1 80 ? -10.138 7.346 13.855 1.00 90.81 80 VAL A N 1
ATOM 607 C CA . VAL A 1 80 ? -10.216 7.821 15.230 1.00 90.81 80 VAL A CA 1
ATOM 608 C C . VAL A 1 80 ? -11.681 8.035 15.561 1.00 90.81 80 VAL A C 1
ATOM 610 O O . VAL A 1 80 ? -12.396 8.703 14.818 1.00 90.81 80 VAL A O 1
ATOM 613 N N . TRP A 1 81 ? -12.117 7.510 16.705 1.00 92.69 81 TRP A N 1
ATOM 614 C CA . TRP A 1 81 ? -13.436 7.792 17.259 1.00 92.69 81 TRP A CA 1
ATOM 615 C C . TRP A 1 81 ? -13.295 8.663 18.517 1.00 92.69 81 TRP A C 1
ATOM 617 O O . TRP A 1 81 ? -13.048 8.133 19.602 1.00 92.69 81 TRP A O 1
ATOM 627 N N . PRO A 1 82 ? -13.429 10.003 18.415 1.00 92.62 82 PRO A N 1
ATOM 628 C CA . PRO A 1 82 ? -13.173 10.907 19.542 1.00 92.62 82 PRO A CA 1
ATOM 629 C C . PRO A 1 82 ? -14.052 10.629 20.767 1.00 92.62 82 PRO A C 1
ATOM 631 O O . PRO A 1 82 ? -13.584 10.699 21.900 1.00 92.62 82 PRO A O 1
ATOM 634 N N . ALA A 1 83 ? -15.314 10.253 20.541 1.00 91.69 83 ALA A N 1
ATOM 635 C CA . ALA A 1 83 ? -16.271 9.942 21.599 1.00 91.69 83 ALA A CA 1
ATOM 636 C C . ALA A 1 83 ? -16.139 8.511 22.149 1.00 91.69 83 ALA A C 1
ATOM 638 O O . ALA A 1 83 ? -16.936 8.125 22.998 1.00 91.69 83 ALA A O 1
ATOM 639 N N . ARG A 1 84 ? -15.148 7.717 21.711 1.00 91.81 84 ARG A N 1
ATOM 640 C CA . ARG A 1 84 ? -14.940 6.336 22.181 1.00 91.81 84 ARG A CA 1
ATOM 641 C C . ARG A 1 84 ? -14.848 6.256 23.703 1.00 91.81 84 ARG A C 1
ATOM 643 O O . ARG A 1 84 ? -15.420 5.360 24.307 1.00 91.81 84 ARG A O 1
ATOM 650 N N . ALA A 1 85 ? -14.128 7.181 24.340 1.00 91.88 85 ALA A N 1
ATOM 651 C CA . ALA A 1 85 ? -13.897 7.131 25.785 1.00 91.88 85 ALA A CA 1
ATOM 652 C C . ALA A 1 85 ? -15.194 7.224 26.609 1.00 91.88 85 ALA A C 1
ATOM 654 O O . ALA A 1 85 ? -15.261 6.611 27.675 1.00 91.88 85 ALA A O 1
ATOM 655 N N . SER A 1 86 ? -16.210 7.929 26.097 1.00 93.44 86 SER A N 1
ATOM 656 C CA . SER A 1 86 ? -17.512 8.109 26.746 1.00 93.44 86 SER A CA 1
ATOM 657 C C . SER A 1 86 ? -18.528 7.012 26.418 1.00 93.44 86 SER A C 1
ATOM 659 O O . SER A 1 86 ? -19.674 7.121 26.838 1.00 93.44 86 SER A O 1
ATOM 661 N N . GLN A 1 87 ? -18.153 5.991 25.642 1.00 92.69 87 GLN A N 1
ATOM 662 C CA . GLN A 1 87 ? -19.062 4.898 25.296 1.00 92.69 87 GLN A CA 1
ATOM 663 C C . GLN A 1 87 ? -19.135 3.839 26.402 1.00 92.69 87 GLN A C 1
ATOM 665 O O . GLN A 1 87 ? -18.163 3.669 27.151 1.00 92.69 87 GLN A O 1
ATOM 670 N N . PRO A 1 88 ? -20.243 3.075 26.462 1.00 93.75 88 PRO A N 1
ATOM 671 C CA . PRO A 1 88 ? -20.366 1.908 27.327 1.00 93.75 88 PRO A CA 1
ATOM 672 C C . PRO A 1 88 ? -19.201 0.918 27.147 1.00 93.75 88 PRO A C 1
ATOM 674 O O . PRO A 1 88 ? -18.691 0.778 26.030 1.00 93.75 88 PRO A O 1
ATOM 677 N N . PRO A 1 89 ? -18.775 0.198 28.205 1.00 94.19 89 PRO A N 1
ATOM 678 C CA . PRO A 1 89 ? -17.631 -0.712 28.141 1.00 94.19 89 PRO A CA 1
ATOM 679 C C . PRO A 1 89 ? -17.690 -1.724 26.990 1.00 94.19 89 PRO A C 1
ATOM 681 O O . PRO A 1 89 ? -16.706 -1.839 26.261 1.00 94.19 89 PRO A O 1
ATOM 684 N N . ALA A 1 90 ? -18.839 -2.375 26.785 1.00 91.12 90 ALA A N 1
ATOM 685 C CA . ALA A 1 90 ? -19.031 -3.368 25.727 1.00 91.12 90 ALA A CA 1
ATOM 686 C C . ALA A 1 90 ? -18.831 -2.769 24.320 1.00 91.12 90 ALA A C 1
ATOM 688 O O . ALA A 1 90 ? -18.092 -3.313 23.504 1.00 91.12 90 ALA A O 1
ATOM 689 N N . VAL A 1 91 ? -19.382 -1.577 24.069 1.00 93.06 91 VAL A N 1
ATOM 690 C CA . VAL A 1 91 ? -19.230 -0.856 22.792 1.00 93.06 91 VAL A CA 1
ATOM 691 C C . VAL A 1 91 ? -17.771 -0.465 22.536 1.00 93.06 91 VAL A C 1
ATOM 693 O O . VAL A 1 91 ? -17.277 -0.575 21.414 1.00 93.06 91 VAL A O 1
ATOM 696 N N . ARG A 1 92 ? -17.042 -0.027 23.574 1.00 94.50 92 ARG A N 1
ATOM 697 C CA . ARG A 1 92 ? -15.605 0.282 23.444 1.00 94.50 92 ARG A CA 1
ATOM 698 C C . ARG A 1 92 ? -14.792 -0.956 23.101 1.00 94.50 92 ARG A C 1
ATOM 700 O O . ARG A 1 92 ? -13.894 -0.866 22.271 1.00 94.50 92 ARG A O 1
ATOM 707 N N . GLN A 1 93 ? -15.096 -2.077 23.750 1.00 95.62 93 GLN A N 1
ATOM 708 C CA . GLN A 1 93 ? -14.401 -3.338 23.525 1.00 95.62 93 GLN A CA 1
ATOM 709 C C . GLN A 1 93 ? -14.608 -3.835 22.094 1.00 95.62 93 GLN A C 1
ATOM 711 O O . GLN A 1 93 ? -13.647 -4.257 21.455 1.00 95.62 93 GLN A O 1
ATOM 716 N N . GLU A 1 94 ? -15.829 -3.730 21.576 1.00 94.94 94 GLU A N 1
ATOM 717 C CA . GLU A 1 94 ? -16.130 -4.117 20.201 1.00 94.94 94 GLU A CA 1
ATOM 718 C C . GLU A 1 94 ? -15.410 -3.225 19.180 1.00 94.94 94 GLU A C 1
ATOM 720 O O . GLU A 1 94 ? -14.767 -3.719 18.251 1.00 94.94 94 GLU A O 1
ATOM 725 N N . TRP A 1 95 ? -15.410 -1.906 19.403 1.00 95.44 95 TRP A N 1
ATOM 726 C CA . TRP A 1 95 ? -14.619 -0.985 18.587 1.00 95.44 95 TRP A CA 1
ATOM 727 C C . TRP A 1 95 ? -13.121 -1.313 18.619 1.00 95.44 95 TRP A C 1
ATOM 729 O O . TRP A 1 95 ? -12.471 -1.305 17.577 1.00 95.44 95 TRP A O 1
ATOM 739 N N . ASP A 1 96 ? -12.559 -1.610 19.793 1.00 96.19 96 ASP A N 1
ATOM 740 C CA . ASP A 1 96 ?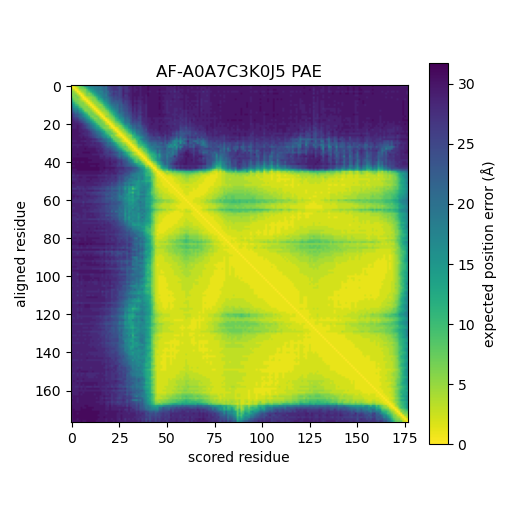 -11.140 -1.957 19.930 1.00 96.19 96 ASP A CA 1
ATOM 741 C C . ASP A 1 96 ? -10.782 -3.252 19.217 1.00 96.19 96 ASP A C 1
ATOM 743 O O . ASP A 1 96 ? -9.727 -3.329 18.585 1.00 96.19 96 ASP A O 1
ATOM 747 N N . ARG A 1 97 ? -11.654 -4.260 19.316 1.00 97.56 97 ARG A N 1
ATOM 748 C CA . ARG A 1 97 ? -11.499 -5.538 18.623 1.00 97.56 97 ARG A CA 1
ATOM 749 C C . ARG A 1 97 ? -11.433 -5.307 17.115 1.00 97.56 97 ARG A C 1
ATOM 751 O O . ARG A 1 97 ? -10.482 -5.764 16.478 1.00 97.56 97 ARG A O 1
ATOM 758 N N . MET A 1 98 ? -12.393 -4.563 16.563 1.00 96.94 98 MET A N 1
ATOM 759 C CA . MET A 1 98 ? -12.409 -4.218 15.142 1.00 96.94 98 MET A CA 1
ATOM 760 C C . MET A 1 98 ? -11.179 -3.391 14.749 1.00 96.94 98 MET A C 1
ATOM 762 O O . MET A 1 98 ? -10.505 -3.722 13.779 1.00 96.94 98 MET A O 1
ATOM 766 N N . LEU A 1 99 ? -10.823 -2.358 15.521 1.00 96.69 99 LEU A N 1
ATOM 767 C CA . LEU A 1 99 ? -9.675 -1.495 15.223 1.00 96.69 99 LEU A CA 1
ATOM 768 C C . LEU A 1 99 ? -8.343 -2.263 15.261 1.00 96.69 99 LEU A C 1
ATOM 770 O O . LEU A 1 99 ? -7.428 -1.954 14.496 1.00 96.69 99 LEU A O 1
ATOM 774 N N . ALA A 1 100 ? -8.216 -3.257 16.144 1.00 97.75 100 ALA A N 1
ATOM 775 C CA . ALA A 1 100 ? -7.057 -4.141 16.193 1.00 97.75 100 ALA A CA 1
ATOM 776 C C . ALA A 1 100 ? -6.966 -5.031 14.943 1.00 97.75 100 ALA A C 1
ATOM 778 O O . ALA A 1 100 ? -5.880 -5.138 14.369 1.00 97.75 100 ALA A O 1
ATOM 779 N N . ALA A 1 101 ? -8.089 -5.608 14.499 1.00 97.75 101 ALA A N 1
ATOM 780 C CA . ALA A 1 101 ? -8.160 -6.361 13.247 1.00 97.75 101 ALA A CA 1
ATOM 781 C C . ALA A 1 101 ? -7.812 -5.470 12.044 1.00 97.75 101 ALA A C 1
ATOM 783 O O . ALA A 1 101 ? -6.943 -5.815 11.248 1.00 97.75 101 ALA A O 1
ATOM 784 N N . LEU A 1 102 ? -8.383 -4.265 11.984 1.00 96.81 102 LEU A N 1
ATOM 785 C CA . LEU A 1 102 ? -8.122 -3.301 10.918 1.00 96.81 102 LEU A CA 1
ATOM 786 C C . LEU A 1 102 ? -6.648 -2.899 10.866 1.00 96.81 102 LEU A C 1
ATOM 788 O O . LEU A 1 102 ? -6.029 -2.898 9.811 1.00 96.81 102 LEU A O 1
ATOM 792 N N . ARG A 1 103 ? -6.027 -2.636 12.020 1.00 97.75 103 ARG A N 1
ATOM 793 C CA . ARG A 1 103 ? -4.584 -2.375 12.088 1.00 97.75 103 ARG A CA 1
ATOM 794 C C . ARG A 1 103 ? -3.762 -3.541 11.539 1.00 97.75 103 ARG A C 1
ATOM 796 O O . ARG A 1 103 ? -2.735 -3.296 10.908 1.00 97.75 103 ARG A O 1
ATOM 803 N N . ALA A 1 104 ? -4.148 -4.781 11.831 1.00 98.19 104 ALA A N 1
ATOM 804 C CA . ALA A 1 104 ? -3.448 -5.952 11.317 1.00 98.19 104 ALA A CA 1
ATOM 805 C C . ALA A 1 104 ? -3.562 -6.038 9.787 1.00 98.19 104 ALA A C 1
ATOM 807 O O . ALA A 1 104 ? -2.531 -6.200 9.131 1.00 98.19 104 ALA A O 1
ATOM 808 N N . HIS A 1 105 ? -4.766 -5.821 9.252 1.00 98.00 105 HIS A N 1
ATOM 809 C CA . HIS A 1 105 ? -5.047 -5.757 7.819 1.00 98.00 105 HIS A CA 1
ATOM 810 C C . HIS A 1 105 ? -4.191 -4.686 7.116 1.00 98.00 105 HIS A C 1
ATOM 812 O O . HIS A 1 105 ? -3.378 -4.993 6.242 1.00 98.00 105 HIS A O 1
ATOM 818 N N . GLU A 1 106 ? -4.225 -3.437 7.592 1.00 97.94 106 GLU A N 1
ATOM 819 C CA . GLU A 1 106 ? -3.434 -2.357 6.983 1.00 97.94 106 GLU A CA 1
ATOM 820 C C . GLU A 1 106 ? -1.916 -2.586 7.101 1.00 97.94 106 GLU A C 1
ATOM 822 O O . GLU A 1 106 ? -1.134 -2.258 6.205 1.00 97.94 106 GLU A O 1
ATOM 827 N N . ASN A 1 107 ? -1.452 -3.198 8.194 1.00 98.31 107 ASN A N 1
ATOM 828 C CA . ASN A 1 107 ? -0.041 -3.557 8.328 1.00 98.31 107 ASN A CA 1
ATOM 829 C C . ASN A 1 107 ? 0.386 -4.627 7.318 1.00 98.31 107 ASN A C 1
ATOM 831 O O . ASN A 1 107 ? 1.563 -4.674 6.942 1.00 98.31 107 ASN A O 1
ATOM 835 N N . ARG A 1 108 ? -0.530 -5.491 6.874 1.00 98.44 108 ARG A N 1
ATOM 836 C CA . ARG A 1 108 ? -0.235 -6.472 5.833 1.00 98.44 108 ARG A CA 1
ATOM 837 C C . ARG A 1 108 ? -0.079 -5.797 4.470 1.00 98.44 108 ARG A C 1
ATOM 839 O O . ARG A 1 108 ? 0.892 -6.121 3.780 1.00 98.44 108 ARG A O 1
ATOM 846 N N . HIS A 1 109 ? -0.890 -4.785 4.153 1.00 98.56 109 HIS A N 1
ATOM 847 C CA . HIS A 1 109 ? -0.674 -3.912 2.988 1.00 98.56 109 HIS A CA 1
ATOM 848 C C . HIS A 1 109 ? 0.714 -3.266 2.998 1.00 98.56 109 HIS A C 1
ATOM 850 O O . HIS A 1 109 ? 1.452 -3.365 2.013 1.00 98.56 109 HIS A O 1
ATOM 856 N N . VAL A 1 110 ? 1.145 -2.718 4.141 1.00 98.56 110 VAL A N 1
ATOM 857 C CA . VAL A 1 110 ? 2.506 -2.168 4.311 1.00 98.56 110 VAL A CA 1
ATOM 858 C C . VAL A 1 110 ? 3.593 -3.216 4.056 1.00 98.56 110 VAL A C 1
ATOM 860 O O . VAL A 1 110 ? 4.619 -2.918 3.437 1.00 98.56 110 VAL A O 1
ATOM 863 N N . GLN A 1 111 ? 3.405 -4.452 4.527 1.00 98.56 111 GLN A N 1
ATOM 864 C CA . GLN A 1 111 ? 4.368 -5.534 4.305 1.00 98.56 111 GLN A CA 1
ATOM 865 C C . GLN A 1 111 ? 4.462 -5.926 2.827 1.00 98.56 111 GLN A C 1
ATOM 867 O O . GLN A 1 111 ? 5.572 -6.120 2.324 1.00 98.56 111 GLN A O 1
ATOM 872 N N . ILE A 1 112 ? 3.324 -6.019 2.132 1.00 98.44 112 ILE A N 1
ATOM 873 C CA . ILE A 1 112 ? 3.276 -6.273 0.687 1.00 98.44 112 ILE A CA 1
ATOM 874 C C . ILE A 1 112 ? 4.018 -5.154 -0.048 1.00 98.44 112 ILE A C 1
ATOM 876 O O . ILE A 1 112 ? 4.928 -5.444 -0.828 1.00 98.44 112 ILE A O 1
ATOM 880 N N . ALA A 1 113 ? 3.716 -3.890 0.263 1.00 98.12 113 ALA A N 1
ATOM 881 C CA . ALA A 1 113 ? 4.362 -2.744 -0.362 1.00 98.12 113 ALA A CA 1
ATOM 882 C C . ALA A 1 113 ? 5.882 -2.753 -0.145 1.00 98.12 113 ALA A C 1
ATOM 884 O O . ALA A 1 113 ? 6.646 -2.665 -1.105 1.00 98.12 113 ALA A O 1
ATOM 885 N N . ARG A 1 114 ? 6.343 -2.963 1.096 1.00 97.88 114 ARG A N 1
ATOM 886 C CA . ARG A 1 114 ? 7.774 -3.075 1.421 1.00 97.88 114 ARG A CA 1
ATOM 887 C C . ARG A 1 114 ? 8.461 -4.191 0.631 1.00 97.88 114 ARG A C 1
ATOM 889 O O . ARG A 1 114 ? 9.543 -3.976 0.088 1.00 97.88 114 ARG A O 1
ATOM 896 N N . SER A 1 115 ? 7.854 -5.377 0.584 1.00 97.62 115 SER A N 1
ATOM 897 C CA . SER A 1 115 ? 8.422 -6.531 -0.120 1.00 97.62 115 SER A CA 1
ATOM 898 C C . SER A 1 115 ? 8.525 -6.275 -1.623 1.00 97.62 115 SER A C 1
ATOM 900 O O . SER A 1 115 ? 9.575 -6.527 -2.213 1.00 97.62 115 SER A O 1
ATOM 902 N N . ARG A 1 116 ? 7.471 -5.717 -2.229 1.00 97.62 116 ARG A N 1
ATOM 903 C CA . ARG A 1 116 ? 7.451 -5.380 -3.655 1.00 97.62 116 ARG A CA 1
ATOM 904 C C . ARG A 1 116 ? 8.476 -4.305 -3.983 1.00 97.62 116 ARG A C 1
ATOM 906 O O . ARG A 1 116 ? 9.299 -4.550 -4.851 1.00 97.62 116 ARG A O 1
ATOM 913 N N . LEU A 1 117 ? 8.508 -3.187 -3.255 1.00 96.69 117 LEU A N 1
ATOM 914 C CA . LEU A 1 117 ? 9.483 -2.108 -3.475 1.00 96.69 117 LEU A CA 1
ATOM 915 C C . LEU A 1 117 ? 10.934 -2.609 -3.400 1.00 96.69 117 LEU A C 1
ATOM 917 O O . LEU A 1 117 ? 11.757 -2.241 -4.234 1.00 96.69 117 LEU A O 1
ATOM 921 N N . SER A 1 118 ? 11.241 -3.514 -2.464 1.00 94.75 118 SER A N 1
ATOM 922 C CA . SER A 1 118 ? 12.567 -4.143 -2.393 1.00 94.75 118 SER A CA 1
ATOM 923 C C . SER A 1 118 ? 12.877 -5.020 -3.615 1.00 94.75 118 SER A C 1
ATOM 925 O O . SER A 1 118 ? 14.026 -5.069 -4.055 1.00 94.75 118 SER A O 1
ATOM 927 N N . ALA A 1 119 ? 11.881 -5.715 -4.171 1.00 95.44 119 ALA A N 1
ATOM 928 C CA . ALA A 1 119 ? 12.047 -6.513 -5.384 1.00 95.44 119 ALA A CA 1
ATOM 929 C C . ALA A 1 119 ? 12.184 -5.638 -6.643 1.00 95.44 119 ALA A C 1
ATOM 931 O O . ALA A 1 119 ? 12.960 -5.981 -7.537 1.00 95.44 119 ALA A O 1
ATOM 932 N N . MET A 1 120 ? 11.500 -4.488 -6.691 1.00 96.31 120 MET A N 1
ATOM 933 C CA . MET A 1 120 ? 11.565 -3.547 -7.814 1.00 96.31 120 MET A CA 1
ATOM 934 C C . MET A 1 120 ? 12.987 -3.049 -8.065 1.00 96.31 120 MET A C 1
ATOM 936 O O . MET A 1 120 ? 13.423 -3.003 -9.210 1.00 96.31 120 MET A O 1
ATOM 940 N N . GLU A 1 121 ? 13.742 -2.726 -7.011 1.00 92.31 121 GLU A N 1
ATOM 941 C CA . GLU A 1 121 ? 15.124 -2.253 -7.163 1.00 92.31 121 GLU A CA 1
ATOM 942 C C . GLU A 1 121 ? 15.988 -3.292 -7.894 1.00 92.31 121 GLU A C 1
ATOM 944 O O . GLU A 1 121 ? 16.793 -2.957 -8.764 1.00 92.31 121 GLU A O 1
ATOM 949 N N . THR A 1 122 ? 15.777 -4.573 -7.582 1.00 93.06 122 THR A N 1
ATOM 950 C CA . THR A 1 122 ? 16.473 -5.683 -8.242 1.00 93.06 122 THR A CA 1
ATOM 951 C C . THR A 1 122 ? 16.001 -5.863 -9.683 1.00 93.06 122 THR A C 1
ATOM 953 O O . THR A 1 122 ? 16.832 -6.082 -10.559 1.00 93.06 122 THR A O 1
ATOM 956 N N . ALA A 1 123 ? 14.694 -5.749 -9.938 1.00 95.25 123 ALA A N 1
ATOM 957 C CA . ALA A 1 123 ? 14.111 -5.909 -11.270 1.00 95.25 123 ALA A CA 1
ATOM 958 C C . ALA A 1 123 ? 14.539 -4.803 -12.251 1.00 95.25 123 ALA A C 1
ATOM 960 O O . ALA A 1 123 ? 14.719 -5.059 -13.438 1.00 95.25 123 ALA A O 1
ATOM 961 N N . LEU A 1 124 ? 14.717 -3.577 -11.755 1.00 97.25 124 LEU A N 1
ATOM 962 C CA . LEU A 1 124 ? 15.043 -2.407 -12.574 1.00 97.25 124 LEU A CA 1
ATOM 963 C C . LEU A 1 124 ? 16.548 -2.231 -12.802 1.00 97.25 124 LEU A C 1
ATOM 965 O O . LEU A 1 124 ? 16.983 -1.607 -13.775 1.00 97.25 124 LEU A O 1
ATOM 969 N N . ARG A 1 125 ? 17.369 -2.774 -11.903 1.00 96.75 125 ARG A N 1
ATOM 970 C CA . ARG A 1 125 ? 18.824 -2.722 -12.012 1.00 96.75 125 ARG A CA 1
ATOM 971 C C . ARG A 1 125 ? 19.302 -3.538 -13.209 1.00 96.75 125 ARG A C 1
ATOM 973 O O . ARG A 1 125 ? 18.945 -4.696 -13.384 1.00 96.75 125 ARG A O 1
ATOM 980 N N . GLY A 1 126 ? 20.204 -2.958 -13.996 1.00 96.25 126 GLY A N 1
ATOM 981 C CA . GLY A 1 126 ? 20.795 -3.643 -15.145 1.00 96.25 126 GLY A CA 1
ATOM 982 C C . GLY A 1 126 ? 19.983 -3.529 -16.436 1.00 96.25 126 GLY A C 1
ATOM 983 O O . GLY A 1 126 ? 20.447 -4.012 -17.471 1.00 96.25 126 GLY A O 1
ATOM 984 N N . LEU A 1 127 ? 18.835 -2.848 -16.410 1.00 97.69 127 LEU A N 1
ATOM 985 C CA . LEU A 1 127 ? 18.067 -2.553 -17.614 1.00 97.69 127 LEU A CA 1
ATOM 986 C C . LEU A 1 127 ? 18.735 -1.456 -18.457 1.00 97.69 127 LEU A C 1
ATOM 988 O O . LEU A 1 127 ? 19.343 -0.532 -17.904 1.00 97.69 127 LEU A O 1
ATOM 992 N N . PRO A 1 128 ? 18.616 -1.502 -19.793 1.00 98.06 128 PRO A N 1
ATOM 993 C CA . PRO A 1 128 ? 18.878 -0.339 -20.631 1.00 98.06 128 PRO A CA 1
ATOM 994 C C . PRO A 1 128 ? 17.987 0.838 -20.221 1.00 98.06 128 PRO A C 1
ATOM 996 O O . PRO A 1 128 ? 16.802 0.666 -19.945 1.00 98.06 128 PRO A O 1
ATOM 999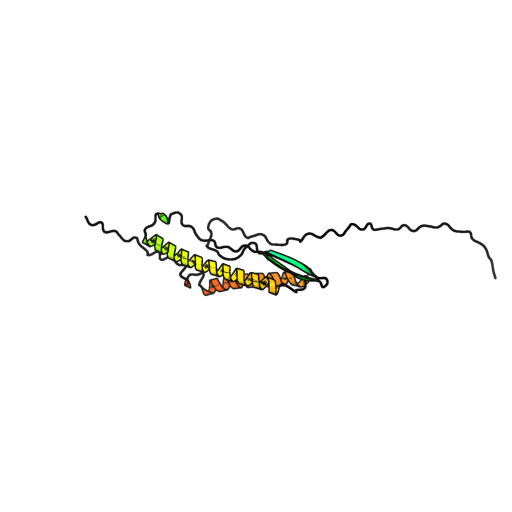 N N . ALA A 1 129 ? 18.529 2.057 -20.237 1.00 96.62 129 ALA A N 1
ATOM 1000 C CA . ALA A 1 129 ? 17.770 3.255 -19.861 1.00 96.62 129 ALA A CA 1
ATOM 1001 C C . ALA A 1 129 ? 16.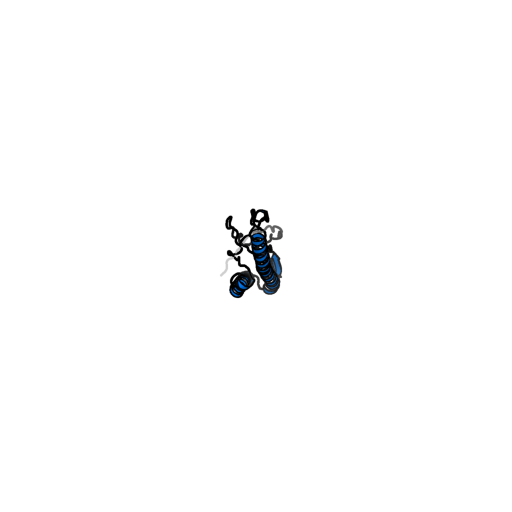492 3.462 -20.698 1.00 96.62 129 ALA A C 1
ATOM 1003 O O . ALA A 1 129 ? 15.510 4.001 -20.197 1.00 96.62 129 ALA A O 1
ATOM 1004 N N . GLY A 1 130 ? 16.498 3.010 -21.959 1.00 96.75 130 GLY A N 1
ATOM 1005 C CA . GLY A 1 130 ? 15.329 3.063 -22.843 1.00 96.75 130 GLY A CA 1
ATOM 1006 C C . GLY A 1 130 ? 14.169 2.167 -22.400 1.00 96.75 130 GLY A C 1
ATOM 1007 O O . GLY A 1 130 ? 13.024 2.489 -22.699 1.00 96.75 130 GLY A O 1
ATOM 1008 N N . ASP A 1 131 ? 14.453 1.106 -21.642 1.00 97.50 131 ASP A N 1
ATOM 1009 C CA . ASP A 1 131 ? 13.455 0.135 -21.179 1.00 97.50 131 ASP A CA 1
ATOM 1010 C C . ASP A 1 131 ? 12.984 0.436 -19.745 1.00 97.50 131 ASP A C 1
ATOM 1012 O O . ASP A 1 131 ? 11.947 -0.061 -19.305 1.00 97.50 131 ASP A O 1
ATOM 1016 N N . PHE A 1 132 ? 13.724 1.280 -19.015 1.00 96.69 132 PHE A N 1
ATOM 1017 C CA . PHE A 1 132 ? 13.510 1.532 -17.588 1.00 96.69 132 PHE A CA 1
ATOM 1018 C C . PHE A 1 132 ? 12.098 2.038 -17.275 1.00 96.69 132 PHE A C 1
ATOM 1020 O O . PHE A 1 132 ? 11.472 1.563 -16.335 1.00 96.69 132 PHE A O 1
ATOM 1027 N N . ALA A 1 133 ? 11.579 2.988 -18.061 1.00 96.94 133 ALA A N 1
ATOM 1028 C CA . ALA A 1 133 ? 10.261 3.574 -17.814 1.00 96.94 133 ALA A CA 1
ATOM 1029 C C . ALA A 1 133 ? 9.126 2.548 -17.972 1.00 96.94 133 ALA A C 1
ATOM 1031 O O . ALA A 1 133 ? 8.198 2.530 -17.170 1.00 96.94 133 ALA A O 1
ATOM 1032 N N . ALA A 1 134 ? 9.213 1.668 -18.973 1.00 97.69 134 ALA A N 1
ATOM 1033 C CA . ALA A 1 134 ? 8.221 0.615 -19.169 1.00 97.69 134 ALA A CA 1
ATOM 1034 C C . ALA A 1 134 ? 8.278 -0.416 -18.032 1.00 97.69 134 ALA A C 1
ATOM 1036 O O . ALA A 1 134 ? 7.244 -0.775 -17.474 1.00 97.69 134 ALA A O 1
ATOM 1037 N N . ALA A 1 135 ? 9.488 -0.829 -17.641 1.00 97.88 135 ALA A N 1
ATOM 1038 C CA . ALA A 1 135 ? 9.678 -1.744 -16.522 1.00 97.88 135 ALA A CA 1
ATOM 1039 C C . ALA A 1 135 ? 9.204 -1.137 -15.190 1.00 97.88 135 ALA A C 1
ATOM 1041 O O . ALA A 1 135 ? 8.619 -1.839 -14.371 1.00 97.88 135 ALA A O 1
ATOM 1042 N N . TRP A 1 136 ? 9.408 0.166 -14.974 1.00 97.69 136 TRP A N 1
ATOM 1043 C CA . TRP A 1 136 ? 8.880 0.879 -13.808 1.00 97.69 136 TRP A CA 1
ATOM 1044 C C . TRP A 1 136 ? 7.353 0.793 -13.728 1.00 97.69 136 TRP A C 1
ATOM 1046 O O . TRP A 1 136 ? 6.814 0.426 -12.685 1.00 97.69 136 TRP A O 1
ATOM 1056 N N . GLU A 1 137 ? 6.651 1.086 -14.824 1.00 97.94 137 GLU A N 1
ATOM 1057 C CA . GLU A 1 137 ? 5.185 1.014 -14.860 1.00 97.94 137 GLU A CA 1
ATOM 1058 C C . GLU A 1 137 ? 4.664 -0.414 -14.650 1.00 97.94 137 GLU A C 1
ATOM 1060 O O . GLU A 1 137 ? 3.672 -0.611 -13.944 1.00 97.94 137 GLU A O 1
ATOM 1065 N N . GLU A 1 138 ? 5.354 -1.422 -15.191 1.00 97.88 138 GLU A N 1
ATOM 1066 C CA . GLU A 1 138 ? 5.047 -2.833 -14.929 1.00 97.88 138 GLU A CA 1
ATOM 1067 C C . GLU A 1 138 ? 5.175 -3.156 -13.435 1.00 97.88 138 GLU A C 1
ATOM 1069 O O . GLU A 1 138 ? 4.263 -3.729 -12.837 1.00 97.88 138 GLU A O 1
ATOM 1074 N N . GLN A 1 139 ? 6.265 -2.725 -12.797 1.00 98.12 139 GLN A N 1
ATOM 1075 C CA . GLN A 1 139 ? 6.462 -2.925 -11.365 1.00 98.12 139 GLN A CA 1
ATOM 1076 C C . GLN A 1 139 ? 5.392 -2.209 -10.527 1.00 98.12 139 GLN A C 1
ATOM 1078 O O . GLN A 1 139 ? 4.842 -2.792 -9.591 1.00 98.12 139 GLN A O 1
ATOM 1083 N N . MET A 1 140 ? 5.052 -0.966 -10.870 1.00 98.25 140 MET A N 1
ATOM 1084 C CA . MET A 1 140 ? 3.997 -0.217 -10.187 1.00 98.25 140 MET A CA 1
ATOM 1085 C C . MET A 1 140 ? 2.620 -0.864 -10.363 1.00 98.25 140 MET A C 1
ATOM 1087 O O . MET A 1 140 ? 1.814 -0.846 -9.433 1.00 98.25 140 MET A O 1
ATOM 1091 N N . THR A 1 141 ? 2.348 -1.456 -11.525 1.00 98.00 141 THR A N 1
ATOM 1092 C CA . THR A 1 141 ? 1.129 -2.239 -11.772 1.00 98.00 141 THR A CA 1
ATOM 1093 C C . THR A 1 141 ? 1.106 -3.486 -10.895 1.00 98.00 141 THR A C 1
ATOM 1095 O O . THR A 1 141 ? 0.158 -3.670 -10.139 1.00 98.00 141 THR A O 1
ATOM 1098 N N . ALA A 1 142 ? 2.196 -4.256 -10.870 1.00 96.94 142 ALA A N 1
ATOM 1099 C CA . ALA A 1 142 ? 2.315 -5.450 -10.036 1.00 96.94 142 ALA A CA 1
ATOM 1100 C C . ALA A 1 142 ? 2.214 -5.156 -8.526 1.00 96.94 142 ALA A C 1
ATOM 1102 O O . ALA A 1 142 ? 1.755 -6.000 -7.756 1.00 96.94 142 ALA A O 1
ATOM 1103 N N . LEU A 1 143 ? 2.647 -3.972 -8.072 1.00 97.94 143 LEU A N 1
ATOM 1104 C CA . LEU A 1 143 ? 2.417 -3.522 -6.697 1.00 97.94 143 LEU A CA 1
ATOM 1105 C C . LEU A 1 143 ? 0.928 -3.297 -6.424 1.00 97.94 143 LEU A C 1
ATOM 1107 O O . LEU A 1 143 ? 0.444 -3.798 -5.414 1.00 97.94 143 LEU A O 1
ATOM 1111 N N . ARG A 1 144 ? 0.217 -2.574 -7.301 1.00 97.75 144 ARG A N 1
ATOM 1112 C CA . ARG A 1 144 ? -1.225 -2.313 -7.142 1.00 97.75 144 ARG A CA 1
ATOM 1113 C C . ARG A 1 144 ? -2.024 -3.611 -7.143 1.00 97.75 144 ARG A C 1
ATOM 1115 O O . ARG A 1 144 ? -2.723 -3.876 -6.179 1.00 97.75 144 ARG A O 1
ATOM 1122 N N . GLU A 1 145 ? -1.794 -4.471 -8.131 1.00 97.88 145 GLU A N 1
ATOM 1123 C CA . GLU A 1 145 ? -2.450 -5.781 -8.223 1.00 97.88 145 GLU A CA 1
ATOM 1124 C C . GLU A 1 145 ? -2.204 -6.645 -6.980 1.00 97.88 145 GLU A C 1
ATOM 1126 O O . GLU A 1 145 ? -3.081 -7.385 -6.556 1.00 97.88 145 GLU A O 1
ATOM 1131 N N . ALA A 1 146 ? -1.021 -6.554 -6.362 1.00 98.25 146 ALA A N 1
ATOM 1132 C CA . ALA A 1 146 ? -0.733 -7.289 -5.134 1.00 98.25 146 ALA A CA 1
ATOM 1133 C C . ALA A 1 146 ? -1.447 -6.723 -3.893 1.00 98.25 146 ALA A C 1
ATOM 1135 O O . ALA A 1 146 ? -1.671 -7.485 -2.956 1.00 98.25 146 ALA A O 1
ATOM 1136 N N . GLN A 1 147 ? -1.743 -5.418 -3.849 1.00 98.06 147 GLN A N 1
ATOM 1137 C CA . GLN A 1 147 ? -2.595 -4.831 -2.804 1.00 98.06 147 GLN A CA 1
ATOM 1138 C C . GLN A 1 147 ? -4.049 -5.261 -3.037 1.00 98.06 147 GLN A C 1
ATOM 1140 O O . GLN A 1 147 ? -4.655 -5.840 -2.142 1.00 98.06 147 GLN A O 1
ATOM 1145 N N . ASP A 1 148 ? -4.553 -5.080 -4.262 1.00 97.56 148 ASP A N 1
ATOM 1146 C CA . ASP A 1 148 ? -5.934 -5.404 -4.640 1.00 97.56 148 ASP A CA 1
ATOM 1147 C C . ASP A 1 148 ? -6.240 -6.895 -4.426 1.00 97.56 148 ASP A C 1
ATOM 1149 O O . ASP A 1 148 ? -7.261 -7.246 -3.848 1.00 97.56 148 ASP A O 1
ATOM 1153 N N . ALA A 1 149 ? -5.315 -7.788 -4.790 1.00 98.25 149 ALA A N 1
ATOM 1154 C CA . ALA A 1 149 ? -5.489 -9.223 -4.576 1.00 98.25 149 ALA A CA 1
ATOM 1155 C C . ALA A 1 149 ? -5.604 -9.602 -3.090 1.00 98.25 149 ALA A C 1
ATOM 1157 O O . ALA A 1 149 ? -6.303 -10.557 -2.758 1.00 98.25 149 ALA A O 1
ATOM 1158 N N . TYR A 1 150 ? -4.914 -8.886 -2.196 1.00 98.19 150 TYR A N 1
ATOM 1159 C CA . TYR A 1 150 ? -5.020 -9.136 -0.757 1.00 98.19 150 TYR A CA 1
ATOM 1160 C C . TYR A 1 150 ? -6.357 -8.634 -0.197 1.00 98.19 150 TYR A C 1
ATOM 1162 O O . TYR A 1 150 ? -6.974 -9.312 0.628 1.00 98.19 150 TYR A O 1
ATOM 1170 N N . ASP A 1 151 ? -6.841 -7.494 -0.687 1.00 97.25 151 ASP A N 1
ATOM 1171 C CA . ASP A 1 151 ? -8.191 -7.017 -0.388 1.00 97.25 151 ASP A CA 1
ATOM 1172 C C . ASP A 1 151 ? -9.255 -8.011 -0.870 1.00 97.25 151 ASP A C 1
ATOM 1174 O O . ASP A 1 151 ? -10.114 -8.407 -0.084 1.00 97.25 151 ASP A O 1
ATOM 1178 N N . ASP A 1 152 ? -9.158 -8.487 -2.111 1.00 97.56 152 ASP A N 1
ATOM 1179 C CA . ASP A 1 152 ? -10.084 -9.473 -2.678 1.00 97.56 152 ASP A CA 1
ATOM 1180 C C . ASP A 1 152 ? -10.082 -10.791 -1.878 1.00 97.56 152 ASP A C 1
ATOM 1182 O O . ASP A 1 152 ? -11.137 -11.362 -1.600 1.00 97.56 152 ASP A O 1
ATOM 1186 N N . GLU A 1 153 ? -8.903 -11.280 -1.475 1.00 97.81 153 GLU A N 1
ATOM 1187 C CA . GLU A 1 153 ? -8.754 -12.513 -0.687 1.00 97.81 153 GLU A CA 1
ATOM 1188 C C . GLU A 1 153 ? -9.396 -12.394 0.705 1.00 97.81 153 GLU A C 1
ATOM 1190 O O . GLU A 1 153 ? -9.993 -13.345 1.222 1.00 97.81 153 GLU A O 1
ATOM 1195 N N . THR A 1 154 ? -9.286 -11.221 1.324 1.00 96.88 154 THR A N 1
ATOM 1196 C CA . THR A 1 154 ? -9.741 -10.983 2.701 1.00 96.88 154 THR A CA 1
ATOM 1197 C C . THR A 1 154 ? -11.142 -10.384 2.789 1.00 96.88 154 THR A C 1
ATOM 1199 O O . THR A 1 154 ? -11.625 -10.161 3.902 1.00 96.88 154 THR A O 1
ATOM 1202 N N . ASP A 1 155 ? -11.799 -10.158 1.648 1.00 95.88 155 ASP A N 1
ATOM 1203 C CA . ASP A 1 155 ? -13.042 -9.386 1.536 1.00 95.88 155 ASP A CA 1
ATOM 1204 C C . ASP A 1 155 ? -12.906 -8.011 2.215 1.00 95.88 155 ASP A C 1
ATOM 1206 O O . ASP A 1 155 ? -13.660 -7.643 3.121 1.00 95.88 155 ASP A O 1
ATOM 1210 N N . HIS A 1 156 ? -11.857 -7.280 1.826 1.00 93.75 156 HIS A N 1
ATOM 1211 C CA . HIS A 1 156 ? -11.445 -6.001 2.412 1.00 93.75 156 HIS A CA 1
ATOM 1212 C C . HIS A 1 156 ? -11.268 -6.082 3.942 1.00 93.75 156 HIS A C 1
ATOM 1214 O O . HIS A 1 156 ? -11.730 -5.221 4.694 1.00 93.75 156 HIS A O 1
ATOM 1220 N N . GLY A 1 157 ? -10.655 -7.173 4.417 1.00 96.25 157 GLY A N 1
ATOM 1221 C CA . GLY A 1 157 ? -10.420 -7.448 5.836 1.00 96.25 157 GLY A CA 1
ATOM 1222 C C . GLY A 1 157 ? -11.618 -8.020 6.607 1.00 96.25 157 GLY A C 1
ATOM 1223 O O . GLY A 1 157 ? -11.463 -8.380 7.779 1.00 96.25 157 GLY A O 1
ATOM 1224 N N . GLN A 1 158 ? -12.806 -8.162 6.006 1.00 94.94 158 GLN A N 1
ATOM 1225 C CA . GLN A 1 158 ? -13.968 -8.741 6.699 1.00 94.94 158 GLN A CA 1
ATOM 1226 C C . GLN A 1 158 ? -13.682 -10.165 7.197 1.00 94.94 158 GLN A C 1
ATOM 1228 O O . GLN A 1 158 ? -13.997 -10.491 8.347 1.00 94.94 158 GLN A O 1
ATOM 1233 N N . ASN A 1 159 ? -12.988 -10.978 6.392 1.00 95.62 159 ASN A N 1
ATOM 1234 C CA . ASN A 1 159 ? -12.567 -12.335 6.764 1.00 95.62 159 ASN A CA 1
ATOM 1235 C C . ASN A 1 159 ? -11.488 -12.357 7.865 1.00 95.62 159 ASN A C 1
ATOM 1237 O O . ASN A 1 159 ? -11.236 -13.399 8.468 1.00 95.62 159 ASN A O 1
ATOM 1241 N N . GLU A 1 160 ? -10.871 -11.212 8.158 1.00 96.62 160 GLU A N 1
ATOM 1242 C CA . GLU A 1 160 ? -9.868 -11.025 9.214 1.00 96.62 160 GLU A CA 1
ATOM 1243 C C . GLU A 1 160 ? -10.461 -10.372 10.475 1.00 96.62 160 GLU A C 1
ATOM 1245 O O . GLU A 1 160 ? -9.744 -10.074 11.432 1.00 96.62 160 GLU A O 1
ATOM 1250 N N . GLY A 1 161 ? -11.783 -10.173 10.507 1.00 95.00 161 GLY A N 1
ATOM 1251 C CA . GLY A 1 161 ? -12.499 -9.615 11.652 1.00 95.00 161 GLY A CA 1
ATOM 1252 C C . GLY A 1 161 ? -12.646 -8.093 11.631 1.00 95.00 161 GLY A C 1
ATOM 1253 O O . GLY A 1 161 ? -13.019 -7.521 12.663 1.00 95.00 161 GLY A O 1
ATOM 1254 N N . VAL A 1 162 ? -12.392 -7.442 10.487 1.00 96.06 162 VAL A N 1
ATOM 1255 C CA . VAL A 1 162 ? -12.691 -6.020 10.244 1.00 96.06 162 VAL A CA 1
ATOM 1256 C C . VAL A 1 162 ? -14.196 -5.841 10.026 1.00 96.06 162 VAL A C 1
ATOM 1258 O O . VAL A 1 162 ? -14.695 -5.577 8.938 1.00 96.06 162 VAL A O 1
ATOM 1261 N N . SER A 1 163 ? -14.948 -6.030 11.099 1.00 93.19 163 SER A N 1
ATOM 1262 C CA . SER A 1 163 ? -16.396 -5.866 11.150 1.00 93.19 163 SER A CA 1
ATOM 1263 C C . SER A 1 163 ? -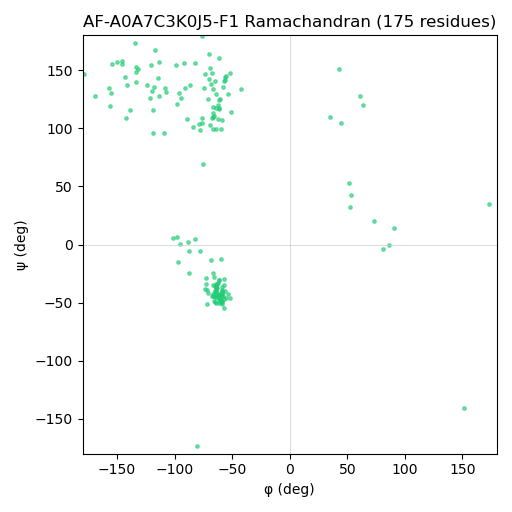16.787 -5.324 12.517 1.00 93.19 163 SER A C 1
ATOM 1265 O O . SER A 1 163 ? -16.037 -5.490 13.477 1.00 93.19 163 SER A O 1
ATOM 1267 N N . LEU A 1 164 ? -17.930 -4.646 12.600 1.00 91.44 164 LEU A N 1
ATOM 1268 C CA . LEU A 1 164 ? -18.517 -4.193 13.860 1.00 91.44 164 LEU A CA 1
ATOM 1269 C C . LEU A 1 164 ? -19.824 -4.942 14.099 1.00 91.44 164 LEU A C 1
ATOM 1271 O O . LEU A 1 164 ? -20.716 -4.921 13.250 1.00 91.44 164 LEU A O 1
ATOM 1275 N N . ASP A 1 165 ? -19.956 -5.540 15.272 1.00 90.75 165 ASP A N 1
ATOM 1276 C CA . ASP A 1 165 ? -21.224 -6.030 15.781 1.00 90.75 165 ASP A CA 1
ATOM 1277 C C . ASP A 1 165 ? -22.038 -4.862 16.352 1.00 90.75 165 ASP A C 1
ATOM 1279 O O . ASP A 1 165 ? -21.784 -4.342 17.440 1.00 90.75 165 ASP A O 1
ATOM 1283 N N . LEU A 1 166 ? -23.043 -4.436 15.591 1.00 89.44 166 LEU A N 1
ATOM 1284 C CA . LEU A 1 166 ? -23.937 -3.343 15.975 1.00 89.44 166 LEU A CA 1
ATOM 1285 C C . LEU A 1 166 ? -25.000 -3.763 17.000 1.00 89.44 166 LEU A C 1
ATOM 1287 O O . LEU A 1 166 ? -25.762 -2.914 17.458 1.00 89.44 166 LEU A O 1
ATOM 1291 N N . SER A 1 167 ? -25.079 -5.052 17.342 1.00 89.00 167 SER A N 1
ATOM 1292 C CA . SER A 1 167 ? -26.004 -5.567 18.354 1.00 89.00 167 SER A CA 1
ATOM 1293 C C . SER A 1 167 ? -25.439 -5.512 19.775 1.00 89.00 167 SER A C 1
ATOM 1295 O O . SER A 1 167 ? -26.169 -5.780 20.728 1.00 89.00 167 SER A O 1
ATOM 1297 N N . VAL A 1 168 ? -24.169 -5.119 19.936 1.00 86.19 168 VAL A N 1
ATOM 1298 C CA . VAL A 1 168 ? -23.538 -4.934 21.246 1.00 86.19 168 VAL A CA 1
ATOM 1299 C C . VAL A 1 168 ? -24.255 -3.827 22.020 1.00 86.19 168 VAL A C 1
ATOM 1301 O O . VAL A 1 168 ? -24.136 -2.639 21.713 1.00 86.19 168 VAL A O 1
ATOM 1304 N N . VAL A 1 169 ? -24.995 -4.233 23.051 1.00 79.56 169 VAL A N 1
ATOM 1305 C CA . VAL A 1 169 ? -25.719 -3.344 23.963 1.00 79.56 169 VAL A CA 1
ATOM 1306 C C . VAL A 1 169 ? -24.927 -3.112 25.255 1.00 79.56 169 VAL A C 1
ATOM 1308 O O . VAL A 1 169 ? -24.087 -3.936 25.624 1.00 79.56 169 VAL A O 1
ATOM 1311 N N . PRO A 1 170 ? -25.148 -1.984 25.955 1.00 72.75 170 PRO A N 1
ATOM 1312 C CA . PRO A 1 170 ? -24.660 -1.818 27.320 1.00 72.75 170 PRO A CA 1
ATOM 1313 C C . PRO A 1 170 ? -25.236 -2.935 28.198 1.00 72.75 170 PRO A C 1
ATOM 1315 O O . PRO A 1 170 ? -26.433 -3.199 28.113 1.00 72.75 170 PRO A O 1
ATOM 1318 N N . GLU A 1 171 ? -24.421 -3.566 29.047 1.00 65.69 171 GLU A N 1
ATOM 1319 C CA . GLU A 1 171 ? -24.990 -4.348 30.148 1.00 65.69 171 GLU A CA 1
ATOM 1320 C C . GLU A 1 171 ? -25.796 -3.391 31.035 1.00 65.69 171 GLU A C 1
ATOM 1322 O O . GLU A 1 171 ? -25.272 -2.358 31.469 1.00 65.69 171 GLU A O 1
ATOM 1327 N N . GLU A 1 172 ? -27.078 -3.694 31.246 1.00 59.91 172 GLU A N 1
ATOM 1328 C CA . GLU A 1 172 ? -27.893 -2.991 32.230 1.00 59.91 172 GLU A CA 1
ATOM 1329 C C . GLU A 1 172 ? -27.321 -3.330 33.605 1.00 59.91 172 GLU A C 1
ATOM 1331 O O . GLU A 1 172 ? -27.337 -4.482 34.035 1.00 59.91 172 GLU A O 1
ATOM 1336 N N . THR A 1 173 ? -26.750 -2.339 34.285 1.00 55.19 173 THR A N 1
ATOM 1337 C CA . THR A 1 173 ? -26.449 -2.481 35.704 1.00 55.19 173 THR A CA 1
ATOM 1338 C C . THR A 1 173 ? -27.788 -2.496 36.426 1.00 55.19 173 THR A C 1
ATOM 1340 O O . THR A 1 173 ? -28.428 -1.454 36.554 1.00 55.19 173 THR A O 1
ATOM 1343 N N . GLU A 1 174 ? -28.241 -3.680 36.839 1.00 52.09 174 GLU A N 1
ATOM 1344 C CA . GLU A 1 174 ? -29.281 -3.804 37.856 1.00 52.09 174 GLU A CA 1
ATOM 1345 C C . GLU A 1 174 ? -28.737 -3.130 39.124 1.00 52.09 174 GLU A C 1
ATOM 1347 O O . GLU A 1 174 ? -27.891 -3.678 39.830 1.00 52.09 174 GLU A O 1
ATOM 1352 N N . ASP A 1 175 ? -29.150 -1.883 39.354 1.00 50.78 175 ASP A N 1
ATOM 1353 C CA . ASP A 1 175 ? -28.926 -1.191 40.616 1.00 50.78 175 ASP A CA 1
ATOM 1354 C C . ASP A 1 175 ? -29.752 -1.930 41.684 1.00 50.78 175 ASP A C 1
ATOM 1356 O O . ASP A 1 175 ? -30.970 -1.766 41.767 1.00 50.78 175 ASP A O 1
ATOM 1360 N N . GLU A 1 176 ? -29.103 -2.803 42.460 1.00 51.53 176 GLU A N 1
ATOM 1361 C CA . GLU A 1 176 ? -29.693 -3.384 43.668 1.00 51.53 176 GLU A CA 1
ATOM 1362 C C . GLU A 1 176 ? -29.941 -2.260 44.698 1.00 51.53 176 GLU A C 1
ATOM 1364 O O . GLU A 1 176 ? -29.003 -1.581 45.127 1.00 51.53 176 GLU A O 1
ATOM 1369 N N . GLU A 1 177 ? -31.222 -2.059 45.037 1.00 54.59 177 GLU A N 1
ATOM 1370 C CA . GLU A 1 177 ? -31.766 -1.123 46.045 1.00 54.59 177 GLU A CA 1
ATOM 1371 C C . GLU A 1 177 ? -31.262 -1.370 47.478 1.00 54.59 177 GLU A C 1
ATOM 1373 O O . GLU A 1 177 ? -31.240 -2.542 47.928 1.00 54.59 177 GLU A O 1
#

Foldseek 3Di:
DDDDDDDDDDDDDDDDDDDDDDDDPDPDDFDFDDDDDDDDDDPDDWAWAKPPWGKGFDADPVQFTPQIDIDIDTDTDFDDDPCLVVDAPQQNVLVVQLRVLSRVLRVVNSVLRVVLSVVLSVQQGGDRPVCNVVSVVVSVVVSVVSNVVSCVVCVNSVVSVNDGDPVRDHDPPPPDD

Mean predicted aligned error: 13.36 Å